Protein AF-A0A2V1CXF1-F1 (afdb_monomer_lite)

Foldseek 3Di:
DDLDPPDDDCCLVVCVVVVVPVCNVQAPSVVRHGDPPPDPPVPPPDPVVVVVCVVCVVVVVVVVVLVVLLVVLVVVCVVCVVPVVSVVVSVVVNVVSVVVVVQLVVLVVCLVVDDPVCNVVSNPD

Organism: NCBI:txid97972

Structure (mmCIF, N/CA/C/O backbone):
data_AF-A0A2V1CXF1-F1
#
_entry.id   AF-A0A2V1CXF1-F1
#
loop_
_atom_site.group_PDB
_atom_site.id
_atom_site.type_symbol
_atom_site.label_atom_id
_atom_site.label_alt_id
_atom_site.label_comp_id
_atom_site.label_asym_id
_atom_site.label_entity_id
_atom_site.label_seq_id
_atom_site.pdbx_PDB_ins_code
_atom_site.Cartn_x
_atom_site.Cartn_y
_atom_site.Cartn_z
_atom_site.occupancy
_atom_site.B_iso_or_equiv
_atom_site.auth_seq_id
_atom_site.auth_comp_id
_atom_site.auth_asym_id
_atom_site.auth_atom_id
_atom_site.pdbx_PDB_model_num
ATOM 1 N N . MET A 1 1 ? 8.083 -27.128 8.567 1.00 40.25 1 MET A N 1
ATOM 2 C CA . MET A 1 1 ? 7.460 -25.802 8.390 1.00 40.25 1 MET A CA 1
ATOM 3 C C . MET A 1 1 ? 6.898 -25.778 6.988 1.00 40.25 1 MET A C 1
ATOM 5 O O . MET A 1 1 ? 7.643 -25.528 6.047 1.00 40.25 1 MET A O 1
ATOM 9 N N . ASP A 1 2 ? 5.630 -26.164 6.863 1.00 42.06 2 ASP A N 1
ATOM 10 C CA . ASP A 1 2 ? 4.869 -26.003 5.627 1.00 42.06 2 ASP A CA 1
ATOM 11 C C . ASP A 1 2 ? 4.603 -24.513 5.444 1.00 42.06 2 ASP A C 1
ATOM 13 O O . ASP A 1 2 ? 3.950 -23.884 6.276 1.00 42.06 2 ASP A O 1
ATOM 17 N N . CYS A 1 3 ? 5.170 -23.930 4.393 1.00 47.75 3 CYS A N 1
ATOM 18 C CA . CYS A 1 3 ? 4.760 -22.608 3.951 1.00 47.75 3 CYS A CA 1
ATOM 19 C C . CYS A 1 3 ? 3.338 -22.758 3.406 1.00 47.75 3 CYS A C 1
ATOM 21 O O . CYS A 1 3 ? 3.120 -23.553 2.493 1.00 47.75 3 CYS A O 1
ATOM 23 N N . GLY A 1 4 ? 2.383 -22.058 4.019 1.00 42.16 4 GLY A N 1
ATOM 24 C CA . GLY A 1 4 ? 0.960 -22.172 3.727 1.00 42.16 4 GLY A CA 1
ATOM 25 C C . GLY A 1 4 ? 0.666 -22.134 2.229 1.00 42.16 4 GLY A C 1
ATOM 26 O O . GLY A 1 4 ? 0.933 -21.152 1.545 1.00 42.16 4 GLY A O 1
ATOM 27 N N . VAL A 1 5 ? 0.071 -23.221 1.741 1.00 46.88 5 VAL A N 1
ATOM 28 C CA . VAL A 1 5 ? -0.396 -23.426 0.360 1.00 46.88 5 VAL A CA 1
ATOM 29 C C . VAL A 1 5 ? -1.578 -22.503 0.006 1.00 46.88 5 VAL A C 1
ATOM 31 O O . VAL A 1 5 ? -2.074 -22.535 -1.115 1.00 46.88 5 VAL A O 1
ATOM 34 N N . HIS A 1 6 ? -2.045 -21.657 0.927 1.00 47.47 6 HIS A N 1
ATOM 35 C CA . HIS A 1 6 ? -3.383 -21.086 0.827 1.00 47.47 6 HIS A CA 1
ATOM 36 C C . HIS A 1 6 ? -3.506 -19.642 0.341 1.00 47.47 6 HIS A C 1
ATOM 38 O O . HIS A 1 6 ? -4.616 -19.264 -0.021 1.00 47.47 6 HIS A O 1
ATOM 44 N N . GLU A 1 7 ? -2.437 -18.848 0.233 1.00 49.72 7 GLU A N 1
ATOM 45 C CA . GLU A 1 7 ? -2.600 -17.420 -0.094 1.00 49.72 7 GLU A CA 1
ATOM 46 C C . GLU A 1 7 ? -1.598 -16.937 -1.159 1.00 49.72 7 GLU A C 1
ATOM 48 O O . GLU A 1 7 ? -0.558 -16.338 -0.894 1.00 49.72 7 GLU A O 1
ATOM 53 N N . GLY A 1 8 ? -1.940 -17.199 -2.428 1.00 50.22 8 GLY A N 1
ATOM 54 C CA . GLY A 1 8 ? -1.913 -16.125 -3.427 1.00 50.22 8 GLY A CA 1
ATOM 55 C C . GLY A 1 8 ? -1.162 -16.357 -4.736 1.00 50.22 8 GLY A C 1
ATOM 56 O O . GLY A 1 8 ? -1.769 -16.247 -5.794 1.00 50.22 8 GLY A O 1
ATOM 57 N N . LEU A 1 9 ? 0.155 -16.592 -4.728 1.00 58.72 9 LEU A N 1
ATOM 58 C CA . LEU A 1 9 ? 0.963 -16.374 -5.953 1.00 58.72 9 LEU A CA 1
ATOM 59 C C . LEU A 1 9 ? 2.162 -17.326 -6.135 1.00 58.72 9 LEU A C 1
ATOM 61 O O . LEU A 1 9 ? 2.977 -17.138 -7.037 1.00 58.72 9 LEU A O 1
ATOM 65 N N . GLY A 1 10 ? 2.322 -18.335 -5.271 1.00 65.00 10 GLY A N 1
ATOM 66 C CA . GLY A 1 10 ? 3.459 -19.268 -5.344 1.00 65.00 10 GLY A CA 1
ATOM 67 C C . GLY A 1 10 ? 4.831 -18.599 -5.160 1.00 65.00 10 GLY A C 1
ATOM 68 O O . GLY A 1 10 ? 5.850 -19.168 -5.548 1.00 65.00 10 GLY A O 1
ATOM 69 N N . PHE A 1 11 ? 4.872 -17.388 -4.590 1.00 66.25 11 PHE A N 1
ATOM 70 C CA . PHE A 1 11 ? 6.092 -16.592 -4.412 1.00 66.25 11 PHE A CA 1
ATOM 71 C C . PHE A 1 11 ? 7.157 -17.338 -3.608 1.00 66.25 11 PHE A C 1
ATOM 73 O O . PHE A 1 11 ? 8.317 -17.367 -4.010 1.00 66.25 11 PHE A O 1
ATOM 80 N N . CYS A 1 12 ? 6.750 -17.988 -2.515 1.00 65.25 12 CYS A N 1
ATOM 81 C CA . CYS A 1 12 ? 7.640 -18.766 -1.657 1.00 65.25 12 CYS A CA 1
ATOM 82 C C . CYS A 1 12 ? 8.347 -19.890 -2.436 1.00 65.25 12 CYS A C 1
ATOM 84 O O . CYS A 1 12 ? 9.578 -19.998 -2.425 1.00 65.25 12 CYS A O 1
ATOM 86 N N . ASP A 1 13 ? 7.575 -20.682 -3.181 1.00 73.62 13 ASP A N 1
ATOM 87 C CA . ASP A 1 13 ? 8.104 -21.791 -3.972 1.00 73.62 13 ASP A CA 1
ATOM 88 C C . ASP A 1 13 ? 8.955 -21.310 -5.150 1.00 73.62 13 ASP A C 1
ATOM 90 O O . ASP A 1 13 ? 10.019 -21.875 -5.406 1.00 73.62 13 ASP A O 1
ATOM 94 N N . ASN A 1 14 ? 8.536 -20.247 -5.845 1.00 68.94 14 ASN A N 1
ATOM 95 C CA . ASN A 1 14 ? 9.307 -19.656 -6.941 1.00 68.94 14 ASN A CA 1
ATOM 96 C C . ASN A 1 14 ? 10.645 -19.093 -6.456 1.00 68.94 14 ASN A C 1
ATOM 98 O O . ASN A 1 14 ? 11.689 -19.409 -7.025 1.00 68.94 14 ASN A O 1
ATOM 102 N N . MET A 1 15 ? 10.648 -18.313 -5.373 1.00 71.06 15 MET A N 1
ATOM 103 C CA . MET A 1 15 ? 11.879 -17.760 -4.806 1.00 71.06 15 MET A CA 1
ATOM 104 C C . MET A 1 15 ? 12.847 -18.868 -4.384 1.00 71.06 15 MET A 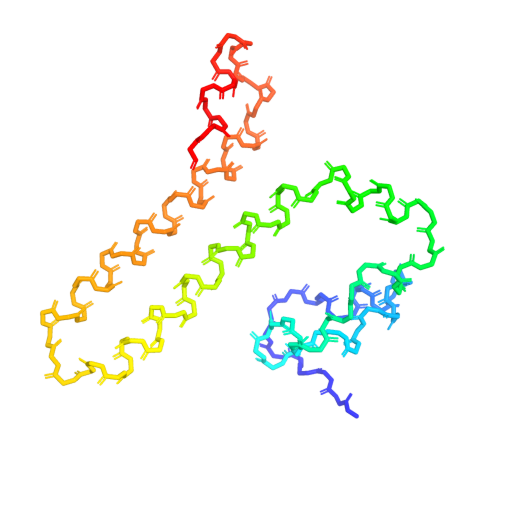C 1
ATOM 106 O O . MET A 1 15 ? 14.035 -18.808 -4.710 1.00 71.06 15 MET A O 1
ATOM 110 N N . ARG A 1 16 ? 12.348 -19.933 -3.744 1.00 74.25 16 ARG A N 1
ATOM 111 C CA . ARG A 1 16 ? 13.175 -21.087 -3.369 1.00 74.25 16 ARG A CA 1
ATOM 112 C C . ARG A 1 16 ? 13.754 -21.809 -4.591 1.00 74.25 16 ARG A C 1
ATOM 114 O O . ARG A 1 16 ? 14.940 -22.130 -4.589 1.00 74.25 16 ARG A O 1
ATOM 121 N N . ARG A 1 17 ? 12.949 -22.035 -5.637 1.00 77.31 17 ARG A N 1
ATOM 122 C CA . ARG A 1 17 ? 13.374 -22.715 -6.878 1.00 77.31 17 ARG A CA 1
ATOM 123 C C . ARG A 1 17 ? 14.391 -21.911 -7.688 1.00 77.31 17 ARG A C 1
ATOM 125 O O . ARG A 1 17 ? 15.243 -22.509 -8.336 1.00 77.31 17 ARG A O 1
ATOM 132 N N . HIS A 1 18 ? 14.334 -20.583 -7.627 1.00 74.38 18 HIS A N 1
ATOM 133 C CA . HIS A 1 18 ? 15.197 -19.689 -8.404 1.00 74.38 18 HIS A CA 1
ATOM 134 C C . HIS A 1 18 ? 16.397 -19.128 -7.619 1.00 74.38 18 HIS A C 1
ATOM 136 O O . HIS A 1 18 ? 16.974 -18.121 -8.013 1.00 74.38 18 HIS A O 1
ATOM 142 N N . GLY A 1 19 ? 16.810 -19.784 -6.527 1.00 68.00 19 GLY A N 1
ATOM 143 C CA . GLY A 1 19 ? 18.061 -19.457 -5.828 1.00 68.00 19 GLY A CA 1
ATOM 144 C C . GLY A 1 19 ? 17.959 -18.347 -4.775 1.00 68.00 19 GLY A C 1
ATOM 145 O O . GLY A 1 19 ? 18.973 -17.946 -4.210 1.00 68.00 19 GLY A O 1
ATOM 146 N N . TYR A 1 20 ? 16.751 -17.898 -4.433 1.00 66.12 20 TYR A N 1
ATOM 147 C CA . TYR A 1 20 ? 16.508 -16.904 -3.377 1.00 66.12 20 TYR A CA 1
ATOM 148 C C . TYR A 1 20 ? 16.226 -17.543 -2.010 1.00 66.12 20 TYR A C 1
ATOM 150 O O . TYR A 1 20 ? 15.669 -16.907 -1.120 1.00 66.12 20 TYR A O 1
ATOM 158 N N . ALA A 1 21 ? 16.639 -18.799 -1.804 1.00 69.19 21 ALA A N 1
ATOM 159 C CA . ALA A 1 21 ? 16.450 -19.515 -0.540 1.00 69.19 21 ALA A CA 1
ATOM 160 C C . ALA A 1 21 ? 17.051 -18.770 0.676 1.00 69.19 21 ALA A C 1
ATOM 162 O O . ALA A 1 21 ? 16.508 -18.859 1.773 1.00 69.19 21 ALA A O 1
ATOM 163 N N . TRP A 1 22 ? 18.117 -17.987 0.465 1.00 67.94 22 TRP A N 1
ATOM 164 C CA . TRP A 1 22 ? 18.783 -17.139 1.468 1.00 67.94 22 TRP A CA 1
ATOM 165 C C . TRP A 1 22 ? 17.966 -15.907 1.910 1.00 67.94 22 TRP A C 1
ATOM 167 O O . TRP A 1 22 ? 18.373 -15.189 2.821 1.00 67.94 22 TRP A O 1
ATOM 177 N N . PHE A 1 23 ? 16.863 -15.609 1.221 1.00 69.12 23 PHE A N 1
ATOM 178 C CA . PHE A 1 23 ? 15.967 -14.486 1.510 1.00 69.12 23 PHE A CA 1
ATOM 179 C C . PHE A 1 23 ? 14.710 -14.930 2.275 1.00 69.12 23 PHE A C 1
ATOM 181 O O . PHE A 1 23 ? 13.983 -14.107 2.826 1.00 69.12 23 PHE A O 1
ATOM 188 N N . MET A 1 24 ? 14.458 -16.241 2.326 1.00 73.62 24 MET A N 1
ATOM 189 C CA . MET A 1 24 ? 13.212 -16.828 2.823 1.00 73.62 24 MET A CA 1
ATOM 190 C C . MET A 1 24 ? 12.993 -16.617 4.319 1.00 73.62 24 MET A C 1
ATOM 192 O O . MET A 1 24 ? 11.856 -16.501 4.760 1.00 73.62 24 MET A O 1
ATOM 196 N N . ASP A 1 25 ? 14.062 -16.582 5.106 1.00 74.88 25 ASP A N 1
ATOM 197 C CA . ASP A 1 25 ? 14.033 -16.378 6.555 1.00 74.88 25 ASP A CA 1
ATOM 198 C C . ASP A 1 25 ? 13.828 -14.910 6.956 1.00 74.88 25 ASP A C 1
ATOM 200 O O . ASP A 1 25 ? 13.541 -14.635 8.123 1.00 74.88 25 ASP A O 1
ATOM 204 N N . LYS A 1 26 ? 13.934 -13.988 5.990 1.00 69.69 26 LYS A N 1
ATOM 205 C CA . LYS A 1 26 ? 13.800 -12.532 6.167 1.00 69.69 26 LYS A CA 1
ATOM 206 C C . LYS A 1 26 ? 12.361 -12.043 6.004 1.00 69.69 26 LYS A C 1
ATOM 208 O O . LYS A 1 26 ? 12.058 -10.911 6.382 1.00 69.69 26 LYS A O 1
ATOM 213 N N . ILE A 1 27 ? 11.482 -12.891 5.471 1.00 71.00 27 ILE A N 1
ATOM 214 C CA . ILE A 1 27 ? 10.056 -12.621 5.291 1.00 71.00 27 ILE A CA 1
ATOM 215 C C . ILE A 1 27 ? 9.263 -13.401 6.341 1.00 71.00 27 ILE A C 1
ATOM 217 O O . ILE A 1 27 ? 9.485 -14.590 6.580 1.00 71.00 27 ILE A O 1
ATOM 221 N N . ASP A 1 28 ? 8.335 -12.710 6.986 1.00 73.56 28 ASP A N 1
ATOM 222 C CA . ASP A 1 28 ? 7.220 -13.332 7.667 1.00 73.56 28 ASP A CA 1
ATOM 223 C C . ASP A 1 28 ? 6.167 -13.689 6.616 1.00 73.56 28 ASP A C 1
ATOM 225 O O . ASP A 1 28 ? 5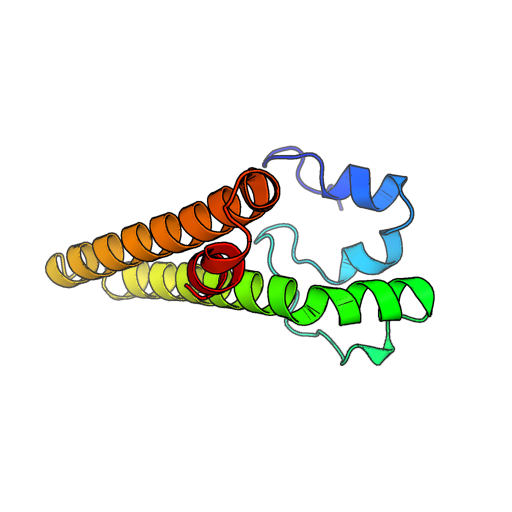.487 -12.824 6.071 1.00 73.56 28 ASP A O 1
ATOM 229 N N . TRP A 1 29 ? 6.095 -14.977 6.288 1.00 72.31 29 TRP A N 1
ATOM 230 C CA . TRP A 1 29 ? 5.206 -15.499 5.253 1.00 72.31 29 TRP A CA 1
ATOM 231 C C . TRP A 1 29 ? 3.742 -15.569 5.686 1.00 72.31 29 TRP A C 1
ATOM 233 O O . TRP A 1 29 ? 2.892 -15.752 4.825 1.00 72.31 29 TRP A O 1
ATOM 243 N N . GLU A 1 30 ? 3.449 -15.437 6.982 1.00 69.75 30 GLU A N 1
ATOM 244 C CA . GLU A 1 30 ? 2.073 -15.378 7.486 1.00 69.75 30 GLU A CA 1
ATOM 245 C C . GLU A 1 30 ? 1.478 -13.985 7.264 1.00 69.75 30 GLU A C 1
ATOM 247 O O . GLU A 1 30 ? 0.343 -13.847 6.827 1.00 69.75 30 GLU A O 1
ATOM 252 N N . THR A 1 31 ? 2.275 -12.942 7.490 1.00 63.03 31 THR A N 1
ATOM 253 C CA . THR A 1 31 ? 1.846 -11.542 7.343 1.00 63.03 31 THR A CA 1
ATOM 254 C C . THR A 1 31 ? 2.307 -10.900 6.032 1.00 63.03 31 THR A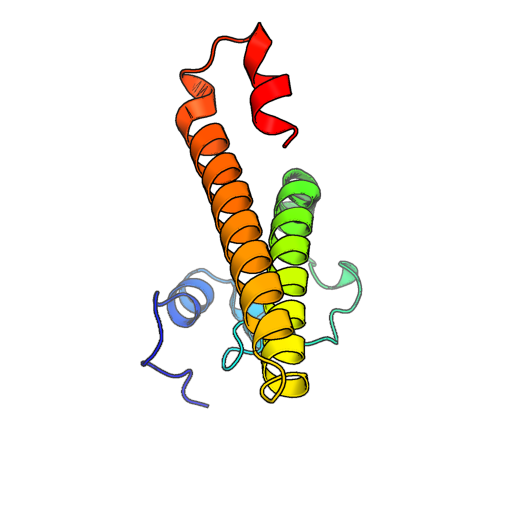 C 1
ATOM 256 O O . THR A 1 31 ? 2.031 -9.728 5.781 1.00 63.03 31 THR A O 1
ATOM 259 N N . MET A 1 32 ? 3.043 -11.648 5.200 1.00 63.09 32 MET A N 1
ATOM 260 C CA . MET A 1 32 ? 3.755 -11.163 4.007 1.00 63.09 32 MET A CA 1
ATOM 261 C C . MET A 1 32 ? 4.610 -9.909 4.277 1.00 63.09 32 MET A C 1
ATOM 263 O O . MET A 1 32 ? 4.834 -9.084 3.390 1.00 63.09 32 MET A O 1
ATOM 267 N N . THR A 1 33 ? 5.118 -9.760 5.504 1.00 60.25 33 THR A N 1
ATOM 268 C CA . THR A 1 33 ? 5.935 -8.612 5.918 1.00 60.25 33 THR A CA 1
ATOM 269 C C . THR A 1 33 ? 7.409 -8.975 6.017 1.00 60.25 33 THR A C 1
ATOM 271 O O . THR A 1 33 ? 7.799 -10.138 6.111 1.00 60.25 33 THR A O 1
ATOM 274 N N . PHE A 1 34 ? 8.281 -7.970 6.027 1.00 68.06 34 PHE A N 1
ATOM 275 C CA . PHE A 1 34 ? 9.665 -8.196 6.420 1.00 68.06 34 PHE A CA 1
ATOM 276 C C . PHE A 1 34 ? 9.757 -8.389 7.928 1.00 68.06 34 PHE A C 1
ATOM 278 O O . PHE A 1 34 ? 9.289 -7.545 8.695 1.00 68.06 34 PHE A O 1
ATOM 285 N N . ARG A 1 35 ? 10.457 -9.440 8.363 1.00 68.25 35 ARG A N 1
ATOM 286 C CA . ARG A 1 35 ? 10.790 -9.595 9.780 1.00 68.25 35 ARG A CA 1
ATOM 287 C C . ARG A 1 35 ? 11.640 -8.396 10.190 1.00 68.25 35 ARG A C 1
ATOM 289 O O . ARG A 1 35 ? 12.664 -8.120 9.570 1.00 68.25 35 ARG A O 1
ATOM 296 N N . GLN A 1 36 ? 11.209 -7.674 11.225 1.00 55.31 36 GLN A N 1
ATOM 297 C CA . GLN A 1 36 ? 11.779 -6.388 11.667 1.00 55.31 36 GLN A CA 1
ATOM 298 C C . GLN A 1 36 ? 13.292 -6.424 11.968 1.00 55.31 36 GLN A C 1
ATOM 300 O O . GLN A 1 36 ? 13.929 -5.384 12.102 1.00 55.31 36 GLN A O 1
ATOM 305 N N . THR A 1 37 ? 13.893 -7.611 12.014 1.00 50.41 37 THR A N 1
ATOM 306 C CA . THR A 1 37 ? 15.331 -7.864 12.133 1.00 50.41 37 THR A CA 1
ATOM 307 C C . THR A 1 37 ? 16.101 -7.724 10.812 1.00 50.41 37 THR A C 1
ATOM 309 O O . THR A 1 37 ? 17.124 -8.389 10.642 1.00 50.41 37 THR A O 1
ATOM 312 N N . ILE A 1 38 ? 15.667 -6.866 9.874 1.00 51.34 38 ILE A N 1
ATOM 313 C CA . ILE A 1 38 ? 16.509 -6.499 8.726 1.00 51.34 38 ILE A CA 1
ATOM 314 C C . ILE A 1 38 ? 17.755 -5.794 9.276 1.00 51.34 38 ILE A C 1
ATOM 316 O O . ILE A 1 38 ? 17.771 -4.585 9.516 1.00 51.34 38 ILE A O 1
ATOM 320 N N . ARG A 1 39 ? 18.819 -6.578 9.478 1.00 48.28 39 ARG A N 1
ATOM 321 C CA . ARG A 1 39 ? 20.189 -6.079 9.500 1.00 48.28 39 ARG A CA 1
ATOM 322 C C . ARG A 1 39 ? 20.395 -5.233 8.243 1.00 48.28 39 ARG A C 1
ATOM 324 O O . ARG A 1 39 ? 19.812 -5.549 7.202 1.00 48.28 39 ARG A O 1
ATOM 331 N N . PRO A 1 40 ? 21.201 -4.160 8.312 1.00 53.34 40 PRO A N 1
ATOM 332 C CA . PRO A 1 40 ? 21.498 -3.362 7.132 1.00 53.34 40 PRO A CA 1
ATOM 333 C C . PRO A 1 40 ? 21.959 -4.271 5.984 1.00 53.34 40 PRO A C 1
ATOM 335 O O . PRO A 1 40 ? 22.519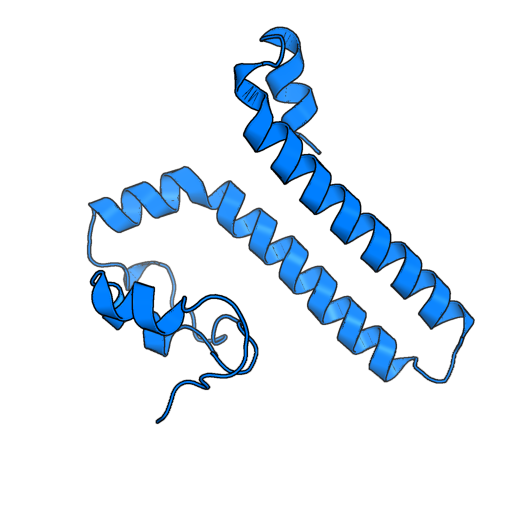 -5.335 6.228 1.00 53.34 40 PRO A O 1
ATOM 338 N N . ILE A 1 41 ? 21.729 -3.808 4.753 1.00 54.22 41 ILE A N 1
ATOM 339 C CA . ILE A 1 41 ? 22.040 -4.360 3.410 1.00 54.22 41 ILE A CA 1
ATOM 340 C C . ILE A 1 41 ? 23.345 -5.192 3.286 1.00 54.22 41 ILE A C 1
ATOM 342 O O . ILE A 1 41 ? 23.505 -5.946 2.329 1.00 54.22 41 ILE A O 1
ATOM 346 N N . HIS A 1 42 ? 24.244 -5.110 4.267 1.00 52.56 42 HIS A N 1
ATOM 347 C CA . HIS A 1 42 ? 25.450 -5.914 4.465 1.00 52.56 42 HIS A CA 1
ATOM 348 C C . HIS A 1 42 ? 25.302 -7.434 4.278 1.00 52.56 42 HIS A C 1
ATOM 350 O O . HIS A 1 42 ? 26.291 -8.068 3.922 1.00 52.56 42 HIS A O 1
ATOM 356 N N . ASP A 1 43 ? 24.116 -8.021 4.469 1.00 54.09 43 ASP A N 1
ATOM 357 C CA . ASP A 1 43 ? 23.926 -9.473 4.306 1.00 54.09 43 ASP A CA 1
ATOM 358 C C . ASP A 1 43 ? 23.630 -9.910 2.853 1.00 54.09 43 ASP A C 1
ATOM 360 O O . ASP A 1 43 ? 23.513 -11.106 2.583 1.00 54.09 43 ASP A O 1
ATOM 364 N N . ILE A 1 44 ? 23.503 -8.979 1.895 1.00 58.72 44 ILE A N 1
ATOM 365 C CA . ILE A 1 44 ? 23.474 -9.312 0.460 1.00 58.72 44 ILE A CA 1
ATOM 366 C C . ILE A 1 44 ? 24.927 -9.442 -0.003 1.00 58.72 44 ILE A C 1
ATOM 368 O O . ILE A 1 44 ? 25.549 -8.446 -0.340 1.00 58.72 44 ILE A O 1
ATOM 372 N N . GLN A 1 45 ? 25.504 -10.643 0.010 1.00 58.09 45 GLN A N 1
ATOM 373 C CA . GLN A 1 45 ? 26.926 -10.824 -0.338 1.00 58.09 45 GLN A CA 1
ATOM 374 C C . GLN A 1 45 ? 27.216 -10.764 -1.845 1.00 58.09 45 GLN A C 1
ATOM 376 O O . GLN A 1 45 ? 28.365 -10.584 -2.239 1.00 58.09 45 GLN A O 1
ATOM 381 N N . ASP A 1 46 ? 26.193 -10.899 -2.689 1.00 70.00 46 ASP A N 1
ATOM 382 C CA . ASP A 1 46 ? 26.347 -10.892 -4.142 1.00 70.00 46 ASP A CA 1
ATOM 383 C C . ASP A 1 46 ? 26.379 -9.446 -4.693 1.00 70.00 46 ASP A C 1
ATOM 385 O O . ASP A 1 46 ? 25.382 -8.722 -4.566 1.00 70.00 46 ASP A O 1
ATOM 389 N N . PRO A 1 47 ? 27.480 -9.012 -5.342 1.00 71.00 47 PRO A N 1
ATOM 390 C CA . PRO A 1 47 ? 27.611 -7.661 -5.893 1.00 71.00 47 PRO A CA 1
ATOM 391 C C . PRO A 1 47 ? 26.580 -7.324 -6.979 1.00 71.00 47 PRO A C 1
ATOM 393 O O . PRO A 1 47 ? 26.168 -6.170 -7.104 1.00 71.00 47 PRO A O 1
ATOM 396 N N . SER A 1 48 ? 26.136 -8.314 -7.758 1.00 70.12 48 SER A N 1
ATOM 397 C CA . SER A 1 48 ? 25.097 -8.129 -8.776 1.00 70.12 48 SER A CA 1
ATOM 398 C C . SER A 1 48 ? 23.733 -7.887 -8.131 1.00 70.12 48 SER A C 1
ATOM 400 O O . SER A 1 48 ? 22.996 -6.999 -8.563 1.00 70.12 48 SER A O 1
ATOM 402 N N . MET A 1 49 ? 23.430 -8.589 -7.033 1.00 65.50 49 MET A N 1
ATOM 403 C CA . MET A 1 49 ? 22.202 -8.362 -6.269 1.00 65.50 49 MET A CA 1
ATOM 404 C C . MET A 1 49 ? 22.232 -7.033 -5.518 1.00 65.50 49 MET A C 1
ATOM 406 O O . MET A 1 49 ? 21.224 -6.329 -5.519 1.00 65.50 49 MET A O 1
ATOM 410 N N . GLN A 1 50 ? 23.370 -6.641 -4.937 1.00 66.44 50 GLN A N 1
ATOM 411 C CA . GLN A 1 50 ? 23.521 -5.307 -4.346 1.00 66.44 50 GLN A CA 1
ATOM 412 C C . GLN A 1 50 ? 23.304 -4.212 -5.395 1.00 66.44 50 GLN A C 1
ATOM 414 O O . GLN A 1 50 ? 22.544 -3.275 -5.160 1.00 66.44 50 GLN A O 1
ATOM 419 N N . SER A 1 51 ? 23.919 -4.344 -6.573 1.00 71.31 51 SER A N 1
ATOM 420 C CA . SER A 1 51 ? 23.770 -3.379 -7.665 1.00 71.31 51 SER A CA 1
ATOM 421 C C . SER A 1 51 ? 22.319 -3.276 -8.149 1.00 71.31 51 SER A C 1
ATOM 423 O O . SER A 1 51 ? 21.781 -2.171 -8.241 1.00 71.31 51 SER A O 1
ATOM 425 N N . ALA A 1 52 ? 21.646 -4.410 -8.375 1.00 71.06 52 ALA A N 1
ATOM 426 C CA . ALA A 1 52 ? 20.243 -4.441 -8.784 1.00 71.06 52 ALA A CA 1
ATOM 427 C C . ALA A 1 52 ? 19.302 -3.864 -7.711 1.00 71.06 52 ALA A C 1
ATOM 429 O O . ALA A 1 52 ? 18.373 -3.123 -8.039 1.00 71.06 52 ALA A O 1
ATOM 430 N N . TYR A 1 53 ? 19.562 -4.161 -6.434 1.00 66.06 53 TYR A N 1
ATOM 431 C CA . TYR A 1 53 ? 18.816 -3.608 -5.306 1.00 66.06 53 TYR A CA 1
ATOM 432 C C . TYR A 1 53 ? 18.993 -2.091 -5.208 1.00 66.06 53 TYR A C 1
ATOM 434 O O . TYR A 1 53 ? 18.006 -1.363 -5.142 1.00 66.06 53 TYR A O 1
ATOM 442 N N . HIS A 1 54 ? 20.232 -1.591 -5.264 1.00 66.25 54 HIS A N 1
ATOM 443 C CA . HIS A 1 54 ? 20.515 -0.156 -5.219 1.00 66.25 54 HIS A CA 1
ATOM 444 C C . HIS A 1 54 ? 19.906 0.597 -6.404 1.00 66.25 54 HIS A C 1
ATOM 446 O O . HIS A 1 54 ? 19.322 1.661 -6.206 1.00 66.25 54 HIS A O 1
ATOM 452 N N . ALA A 1 55 ? 19.965 0.028 -7.611 1.00 72.69 55 ALA A N 1
ATOM 453 C CA . ALA A 1 55 ? 19.368 0.620 -8.807 1.00 72.69 55 ALA A CA 1
ATOM 454 C C . ALA A 1 55 ? 17.838 0.770 -8.712 1.00 72.69 55 ALA A C 1
ATOM 456 O O . ALA A 1 55 ? 17.267 1.637 -9.369 1.00 72.69 55 ALA A O 1
ATOM 457 N N . ARG A 1 56 ? 17.170 -0.056 -7.896 1.00 68.25 56 ARG A N 1
ATOM 458 C CA . ARG A 1 56 ? 15.706 -0.064 -7.717 1.00 68.25 56 ARG A CA 1
ATOM 459 C C . ARG A 1 56 ? 15.266 0.343 -6.313 1.00 68.25 56 ARG A C 1
ATOM 461 O O . ARG A 1 56 ? 14.092 0.216 -5.976 1.00 68.25 56 ARG A O 1
ATOM 468 N N . TYR A 1 57 ? 16.186 0.837 -5.486 1.00 67.81 57 TYR A N 1
ATOM 469 C CA . TYR A 1 57 ? 15.919 1.081 -4.072 1.00 67.81 57 TYR A CA 1
ATOM 470 C C . TYR A 1 57 ? 14.795 2.096 -3.852 1.00 67.81 57 TYR A C 1
ATOM 472 O O . TYR A 1 57 ? 14.013 1.925 -2.924 1.00 67.81 57 TYR A O 1
ATOM 480 N N . SER A 1 58 ? 14.678 3.116 -4.709 1.00 65.75 58 SER A N 1
ATOM 481 C CA . SER A 1 58 ? 13.560 4.066 -4.661 1.00 65.75 58 SER A CA 1
ATOM 482 C C . SER A 1 58 ? 12.215 3.354 -4.807 1.00 65.75 58 SER A C 1
ATOM 484 O O . SER A 1 58 ? 11.379 3.478 -3.925 1.00 65.75 58 SER A O 1
ATOM 486 N N . GLN A 1 59 ? 12.059 2.514 -5.831 1.00 67.62 59 GLN A N 1
ATOM 487 C CA . GLN A 1 59 ? 10.835 1.742 -6.071 1.00 67.62 59 GLN A CA 1
ATOM 488 C C . GLN A 1 59 ? 10.517 0.806 -4.895 1.00 67.62 59 GLN A C 1
ATOM 490 O O . GLN A 1 59 ? 9.389 0.764 -4.417 1.00 67.62 59 GLN A O 1
ATOM 495 N N . ILE A 1 60 ? 11.526 0.098 -4.375 1.00 67.94 60 ILE A N 1
ATOM 496 C CA . ILE A 1 60 ? 11.368 -0.805 -3.222 1.00 67.94 60 ILE A CA 1
ATOM 497 C C . ILE A 1 60 ? 10.956 -0.025 -1.966 1.00 67.94 60 ILE A C 1
ATOM 499 O O . ILE A 1 60 ? 10.092 -0.465 -1.208 1.00 67.94 60 ILE A O 1
ATOM 503 N N . ARG A 1 61 ? 11.578 1.134 -1.728 1.00 69.12 61 ARG A N 1
ATOM 504 C CA . ARG A 1 61 ? 11.263 2.012 -0.600 1.00 69.12 61 ARG A CA 1
ATOM 505 C C . ARG A 1 61 ? 9.838 2.541 -0.706 1.00 69.12 61 ARG A C 1
ATOM 507 O O . ARG A 1 61 ? 9.150 2.555 0.306 1.00 69.12 61 ARG A O 1
ATOM 514 N N . ASP A 1 62 ? 9.413 2.958 -1.890 1.00 71.25 62 ASP A N 1
ATOM 515 C CA . ASP A 1 62 ? 8.107 3.579 -2.089 1.00 71.25 62 ASP A CA 1
ATOM 516 C C . ASP A 1 62 ? 6.983 2.537 -1.907 1.00 71.25 62 ASP A C 1
ATOM 518 O O . ASP A 1 62 ? 6.081 2.765 -1.104 1.00 71.25 62 ASP A O 1
ATOM 522 N N . VAL A 1 63 ? 7.126 1.329 -2.474 1.00 70.31 63 VAL A N 1
ATOM 523 C CA . VAL A 1 63 ? 6.213 0.191 -2.211 1.00 70.31 63 VAL A CA 1
ATOM 524 C C . VAL A 1 63 ? 6.170 -0.163 -0.721 1.00 70.31 63 VAL A C 1
ATOM 526 O O . VAL A 1 63 ? 5.102 -0.384 -0.152 1.00 70.31 63 VAL A O 1
ATOM 529 N N . ARG A 1 64 ? 7.329 -0.187 -0.050 1.00 72.50 64 ARG A N 1
ATOM 530 C CA . ARG A 1 64 ? 7.402 -0.447 1.394 1.00 72.50 64 ARG A CA 1
ATOM 531 C C . ARG A 1 64 ? 6.685 0.632 2.208 1.00 72.50 64 ARG A C 1
ATOM 533 O O . ARG A 1 64 ? 6.060 0.304 3.212 1.00 72.50 64 ARG A O 1
ATOM 540 N N . ILE A 1 65 ? 6.801 1.902 1.823 1.00 74.75 65 ILE A N 1
ATOM 541 C CA . ILE A 1 65 ? 6.120 3.012 2.500 1.00 74.75 65 ILE A CA 1
ATOM 542 C C . ILE A 1 65 ? 4.604 2.864 2.360 1.00 74.75 65 ILE A C 1
ATOM 544 O O . ILE A 1 65 ? 3.901 2.993 3.361 1.00 74.75 65 ILE A O 1
ATOM 548 N N . ASP A 1 66 ? 4.111 2.559 1.161 1.00 79.38 66 ASP A N 1
ATOM 549 C CA . ASP A 1 66 ? 2.676 2.393 0.917 1.00 79.38 66 ASP A CA 1
ATOM 550 C C . ASP A 1 66 ? 2.118 1.176 1.676 1.00 79.38 66 ASP A C 1
ATOM 552 O O . ASP A 1 66 ? 1.070 1.279 2.314 1.00 79.38 66 ASP A O 1
ATOM 556 N N . PHE A 1 67 ? 2.879 0.078 1.755 1.00 75.94 67 PHE A N 1
ATOM 557 C CA . PHE A 1 67 ? 2.535 -1.069 2.600 1.00 75.94 67 PHE A CA 1
ATOM 558 C C . PHE A 1 67 ? 2.468 -0.713 4.096 1.00 75.94 67 PHE A C 1
ATOM 560 O O . PHE A 1 67 ? 1.497 -1.049 4.767 1.00 75.94 67 PHE A O 1
ATOM 567 N N . ILE A 1 68 ? 3.470 0.002 4.628 1.00 79.62 68 ILE A N 1
ATOM 568 C CA . ILE A 1 68 ? 3.480 0.439 6.038 1.00 79.62 68 ILE A CA 1
ATOM 569 C C . ILE A 1 68 ? 2.271 1.330 6.343 1.00 79.62 68 ILE A C 1
ATOM 571 O O . ILE A 1 68 ? 1.688 1.225 7.420 1.00 79.62 68 ILE A O 1
ATOM 575 N N . ARG A 1 69 ? 1.894 2.213 5.412 1.00 84.88 69 ARG A N 1
ATOM 576 C CA . ARG A 1 69 ? 0.712 3.068 5.560 1.00 84.88 69 ARG A CA 1
ATOM 577 C C . ARG A 1 69 ? -0.568 2.239 5.602 1.00 84.88 69 ARG A C 1
ATOM 579 O O . ARG A 1 69 ? -1.363 2.449 6.510 1.00 84.88 69 ARG A O 1
ATOM 586 N N . ALA A 1 70 ? -0.731 1.277 4.694 1.00 83.38 70 ALA A N 1
ATOM 587 C CA . ALA A 1 70 ? -1.904 0.405 4.658 1.00 83.38 70 ALA A CA 1
ATOM 588 C C . ALA A 1 70 ? -2.038 -0.448 5.934 1.00 83.38 70 ALA A C 1
ATOM 590 O O . ALA A 1 70 ? -3.107 -0.473 6.545 1.00 83.38 70 ALA A O 1
ATOM 591 N N . ASP A 1 71 ? -0.945 -1.074 6.387 1.00 83.19 71 ASP A N 1
ATOM 592 C CA . ASP A 1 71 ? -0.911 -1.832 7.646 1.00 83.19 71 ASP A CA 1
ATOM 593 C C . ASP A 1 71 ? -1.261 -0.941 8.846 1.00 83.19 71 ASP A C 1
ATOM 595 O O . ASP A 1 71 ? -2.080 -1.301 9.696 1.00 83.19 71 ASP A O 1
ATOM 599 N N . LYS A 1 72 ? -0.712 0.280 8.890 1.00 85.62 72 LYS A N 1
ATOM 600 C CA . LYS A 1 72 ? -1.011 1.214 9.975 1.00 85.62 72 LYS A CA 1
ATOM 601 C C . LYS A 1 72 ? -2.473 1.654 9.977 1.00 85.62 72 LYS A C 1
ATOM 603 O O . LYS A 1 72 ? -3.074 1.750 11.047 1.00 85.62 72 LYS A O 1
ATOM 608 N N . THR A 1 73 ? -3.054 1.880 8.803 1.00 89.25 73 THR A N 1
ATOM 609 C CA . THR A 1 73 ? -4.476 2.197 8.679 1.00 89.25 73 THR A CA 1
ATOM 610 C C . THR A 1 73 ? -5.348 1.043 9.148 1.00 89.25 73 THR A C 1
ATOM 612 O O . THR A 1 73 ? -6.287 1.277 9.903 1.00 89.25 73 THR A O 1
ATOM 615 N N . TYR A 1 74 ? -5.007 -0.198 8.801 1.00 86.50 74 TYR A N 1
ATOM 616 C CA . TYR A 1 74 ? -5.720 -1.377 9.293 1.00 86.50 74 TYR A CA 1
ATOM 617 C C . TYR A 1 74 ? -5.685 -1.490 10.829 1.00 86.50 74 TYR A C 1
ATOM 619 O O . TYR A 1 74 ? -6.714 -1.736 11.468 1.00 86.50 74 TYR A O 1
ATOM 627 N N . GLN A 1 75 ? -4.526 -1.231 11.446 1.00 88.25 75 GLN A N 1
ATOM 628 C CA . GLN A 1 75 ? -4.409 -1.173 12.908 1.00 88.25 75 GLN A CA 1
ATOM 629 C C . GLN A 1 75 ? -5.338 -0.109 13.505 1.00 88.25 75 GLN A C 1
ATOM 631 O O . GLN A 1 75 ? -6.053 -0.391 14.465 1.00 88.25 75 GLN A O 1
ATOM 636 N N . TRP A 1 76 ? -5.381 1.089 12.916 1.00 93.19 76 TRP A N 1
ATOM 637 C CA . TRP A 1 76 ? -6.275 2.158 13.369 1.00 93.19 76 TRP A CA 1
ATOM 638 C C . TRP A 1 76 ? -7.751 1.827 13.169 1.00 93.19 76 TRP A C 1
ATOM 640 O O . TRP A 1 76 ? -8.558 2.142 14.036 1.00 93.19 76 TRP A O 1
ATOM 650 N N . MET A 1 77 ? -8.124 1.150 12.084 1.00 92.69 77 MET A N 1
ATOM 651 C CA . MET A 1 77 ? -9.505 0.699 11.894 1.00 92.69 77 MET A CA 1
ATOM 652 C C . MET A 1 77 ? -9.919 -0.306 12.972 1.00 92.69 77 MET A C 1
ATOM 654 O O . MET A 1 77 ? -11.056 -0.289 13.434 1.00 92.69 77 MET A O 1
ATOM 658 N N . THR A 1 78 ? -8.987 -1.149 13.420 1.00 91.75 78 THR A N 1
ATOM 659 C CA . THR A 1 78 ? -9.228 -2.080 14.529 1.00 91.75 78 THR A CA 1
ATOM 660 C C . THR A 1 78 ? -9.372 -1.327 15.858 1.00 91.75 78 THR A C 1
ATOM 662 O O . THR A 1 78 ? -10.330 -1.552 16.601 1.00 91.75 78 THR A O 1
ATOM 665 N N . GLU A 1 79 ? -8.455 -0.395 16.136 1.00 94.12 79 GLU A N 1
ATOM 666 C CA . GLU A 1 79 ? -8.417 0.416 17.362 1.00 94.12 79 GLU A CA 1
ATOM 667 C C . GLU A 1 79 ? -9.648 1.325 17.509 1.00 94.12 79 GLU A C 1
ATOM 669 O O . GLU A 1 79 ? -10.251 1.394 18.580 1.00 94.12 79 GLU A O 1
ATOM 674 N N . PHE A 1 80 ? -10.068 1.974 16.422 1.00 93.88 80 PHE A N 1
ATOM 675 C CA . PHE A 1 80 ? -11.192 2.914 16.388 1.00 93.88 80 PHE A CA 1
ATOM 676 C C . PHE A 1 80 ? -12.481 2.296 15.835 1.00 93.88 80 PHE A C 1
ATOM 678 O O . PHE A 1 80 ? -13.383 3.018 15.414 1.00 93.88 80 PHE A O 1
ATOM 685 N N . SER A 1 81 ? -12.6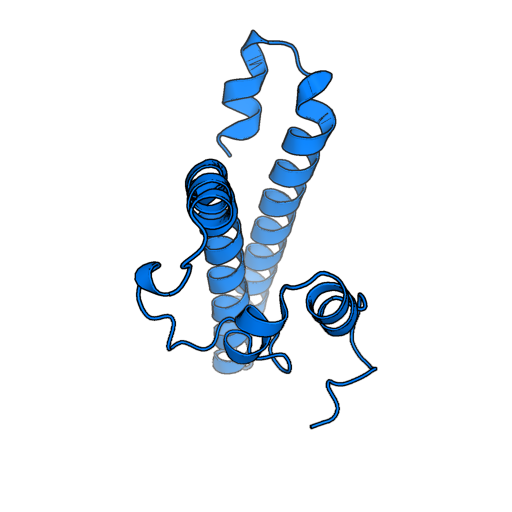06 0.967 15.876 1.00 93.56 81 SER A N 1
ATOM 686 C CA . SER A 1 81 ? -13.757 0.221 15.337 1.00 93.56 81 SER A CA 1
ATOM 687 C C . SER A 1 81 ? -15.117 0.652 15.901 1.00 93.56 81 SER A C 1
ATOM 689 O O . SER A 1 81 ? -16.141 0.504 15.238 1.00 93.56 81 SER A O 1
ATOM 691 N N . ALA A 1 82 ? -15.143 1.232 17.102 1.00 95.81 82 ALA A N 1
ATOM 692 C CA . ALA A 1 82 ? -16.354 1.752 17.731 1.00 95.81 82 ALA A CA 1
ATOM 693 C C . ALA A 1 82 ? -16.774 3.157 17.245 1.00 95.81 82 ALA A C 1
ATOM 695 O O . ALA A 1 82 ? -17.825 3.647 17.661 1.00 95.81 82 ALA A O 1
ATOM 696 N N . VAL A 1 83 ? -15.974 3.824 16.403 1.00 96.69 83 VAL A N 1
ATOM 697 C CA . VAL A 1 83 ? -16.213 5.198 15.934 1.00 96.69 83 VAL A CA 1
ATOM 698 C C . VAL A 1 83 ? -16.420 5.197 14.412 1.00 96.69 83 VAL A C 1
ATOM 700 O O . VAL A 1 83 ? -15.444 5.268 13.665 1.00 96.69 83 VAL A O 1
ATOM 703 N N . PRO A 1 84 ? -17.677 5.168 13.922 1.00 93.25 84 PRO A N 1
ATOM 704 C CA . PRO A 1 84 ? -17.976 5.051 12.491 1.00 93.25 84 PRO A CA 1
ATOM 705 C C . PRO A 1 84 ? -17.317 6.129 11.623 1.00 93.25 84 PRO A C 1
ATOM 707 O O . PRO A 1 84 ? -16.715 5.808 10.609 1.00 93.25 84 PRO A O 1
ATOM 710 N N . ALA A 1 85 ? -17.313 7.387 12.074 1.00 94.81 85 ALA A N 1
ATOM 711 C CA . ALA A 1 85 ? -16.683 8.484 11.335 1.00 94.81 85 ALA A CA 1
ATOM 712 C C . ALA A 1 85 ? -15.163 8.299 11.147 1.00 94.81 85 ALA A C 1
ATOM 714 O O . ALA A 1 85 ? -14.597 8.767 10.162 1.00 94.81 85 ALA A O 1
ATOM 715 N N . CYS A 1 86 ? -14.487 7.616 12.081 1.00 92.69 86 CYS A N 1
ATOM 716 C CA . CYS A 1 86 ? -13.078 7.263 11.911 1.00 92.69 86 CYS A CA 1
ATOM 717 C C . CYS A 1 86 ? -12.911 6.160 10.866 1.00 92.69 86 CYS A C 1
ATOM 719 O O . CYS A 1 86 ? -11.965 6.215 10.089 1.00 92.69 86 CYS A O 1
ATOM 721 N N . LEU A 1 87 ? -13.817 5.181 10.827 1.00 94.12 87 LEU A N 1
ATOM 722 C CA . LEU A 1 87 ? -13.786 4.121 9.822 1.00 94.12 87 LEU A CA 1
ATOM 723 C C . LEU A 1 87 ? -14.031 4.663 8.414 1.00 94.12 87 LEU A C 1
ATOM 725 O O . LEU A 1 87 ? -13.313 4.261 7.504 1.00 94.12 87 LEU A O 1
ATOM 729 N N . ASP A 1 88 ? -14.961 5.605 8.254 1.00 94.00 88 ASP A N 1
ATOM 730 C CA . ASP A 1 88 ? -15.218 6.266 6.971 1.00 94.00 88 ASP A CA 1
ATOM 731 C C . ASP A 1 88 ? -13.959 7.000 6.478 1.00 94.00 88 ASP A C 1
ATOM 733 O O . ASP A 1 88 ? -13.485 6.754 5.370 1.00 94.00 88 ASP A O 1
ATOM 737 N N . LEU A 1 89 ? -13.335 7.812 7.342 1.00 95.25 89 LEU A N 1
ATOM 738 C CA . LEU A 1 89 ? -12.106 8.542 7.012 1.00 95.25 89 LEU A CA 1
ATOM 739 C C . LEU A 1 89 ? -10.931 7.607 6.674 1.00 95.25 89 LEU A C 1
ATOM 741 O O . LEU A 1 89 ? -10.173 7.859 5.737 1.00 95.25 89 LEU A O 1
ATOM 745 N N . LEU A 1 90 ? -10.743 6.538 7.452 1.00 93.19 90 LEU A N 1
ATOM 746 C CA . LEU A 1 90 ? -9.675 5.562 7.220 1.00 93.19 90 LEU A CA 1
ATOM 747 C C . LEU A 1 90 ? -9.932 4.742 5.946 1.00 93.19 90 LEU A C 1
ATOM 749 O O . LEU A 1 90 ? -8.978 4.397 5.249 1.00 93.19 90 LEU A O 1
ATOM 753 N N . GLY A 1 91 ? -11.201 4.479 5.623 1.00 91.25 91 GLY A N 1
ATOM 754 C CA . GLY A 1 91 ? -11.629 3.856 4.374 1.00 91.25 91 GLY A CA 1
ATOM 755 C C . GLY A 1 91 ? -11.313 4.727 3.160 1.00 91.25 91 GLY A C 1
ATOM 756 O O . GLY A 1 91 ? -10.648 4.255 2.240 1.00 91.25 91 GLY A O 1
ATOM 757 N N . GLU A 1 92 ? -11.690 6.009 3.191 1.00 94.00 92 GLU A N 1
ATOM 758 C CA . GLU A 1 92 ? -11.336 6.977 2.141 1.00 94.00 92 GLU A CA 1
ATOM 759 C C . GLU A 1 92 ? -9.815 7.075 1.963 1.00 94.00 92 GLU A C 1
ATOM 761 O O . GLU A 1 92 ? -9.302 7.085 0.843 1.00 94.00 92 GLU A O 1
ATOM 766 N N . TYR A 1 93 ? -9.065 7.095 3.067 1.00 92.25 93 TYR A N 1
ATOM 767 C CA . TYR A 1 93 ? -7.607 7.116 3.019 1.00 92.25 93 TYR A CA 1
ATOM 768 C C . TYR A 1 93 ? -7.015 5.855 2.366 1.00 92.25 93 TYR A C 1
ATOM 770 O O . TYR A 1 93 ? -6.104 5.970 1.545 1.00 92.25 93 TYR A O 1
ATOM 778 N N . LEU A 1 94 ? -7.530 4.660 2.687 1.00 89.31 94 LEU A N 1
ATOM 779 C CA . LEU A 1 94 ? -7.110 3.411 2.037 1.00 89.31 94 LEU A CA 1
ATOM 780 C C . LEU A 1 94 ? -7.432 3.407 0.545 1.00 89.31 94 LEU A C 1
ATOM 782 O O . LEU A 1 94 ? -6.589 3.002 -0.253 1.00 89.31 94 LEU A O 1
ATOM 786 N N . GLU A 1 95 ? -8.614 3.885 0.160 1.00 88.19 95 GLU A N 1
ATOM 787 C CA . GLU A 1 95 ? -9.002 3.992 -1.246 1.00 88.19 95 GLU A CA 1
ATOM 788 C C . GLU A 1 95 ? -8.024 4.888 -2.015 1.00 88.19 95 GLU A C 1
ATOM 790 O O . GLU A 1 95 ? -7.504 4.488 -3.058 1.00 88.19 95 GLU A O 1
ATOM 795 N N . GLN A 1 96 ? -7.692 6.058 -1.464 1.00 89.62 96 GLN A N 1
ATOM 796 C CA . GLN A 1 96 ? -6.711 6.962 -2.066 1.00 89.62 96 GLN A CA 1
ATOM 797 C C . GLN A 1 96 ? -5.317 6.333 -2.153 1.00 89.62 96 GLN A C 1
ATOM 799 O O . GLN A 1 96 ? -4.656 6.458 -3.183 1.00 89.62 96 GLN A O 1
ATOM 804 N N . LEU A 1 97 ? -4.867 5.610 -1.121 1.00 86.81 97 LEU A N 1
ATOM 805 C CA . LEU A 1 97 ? -3.594 4.883 -1.175 1.00 86.81 97 LEU A CA 1
ATOM 806 C C . LEU A 1 97 ? -3.572 3.851 -2.307 1.00 86.81 97 LEU A C 1
ATOM 808 O O . LEU A 1 97 ? -2.594 3.788 -3.055 1.00 86.81 97 LEU A O 1
ATOM 812 N N . CYS A 1 98 ? -4.645 3.073 -2.463 1.00 83.25 98 CYS A N 1
ATOM 813 C CA . CYS A 1 98 ? -4.768 2.096 -3.540 1.00 83.25 98 CYS A CA 1
ATOM 814 C C . CYS A 1 98 ? -4.790 2.762 -4.921 1.00 83.25 98 CYS A C 1
ATOM 816 O O 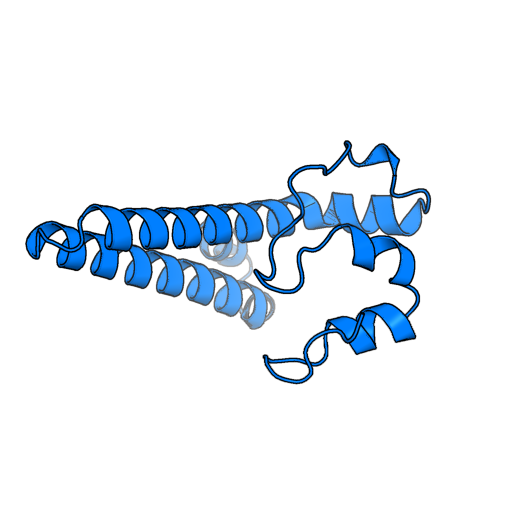. CYS A 1 98 ? -4.104 2.293 -5.828 1.00 83.25 98 CYS A O 1
ATOM 818 N N . LEU A 1 99 ? -5.530 3.863 -5.083 1.00 83.94 99 LEU A N 1
ATOM 819 C CA . LEU A 1 99 ? -5.585 4.616 -6.337 1.00 83.94 99 LEU A CA 1
ATOM 820 C C . LEU A 1 99 ? -4.220 5.204 -6.710 1.00 83.94 99 LEU A C 1
ATOM 822 O O . LEU A 1 99 ? -3.811 5.096 -7.866 1.00 83.94 99 LEU A O 1
ATOM 826 N N . CYS A 1 100 ? -3.486 5.762 -5.745 1.00 84.50 100 CYS A N 1
ATOM 827 C CA . CYS A 1 100 ? -2.136 6.276 -5.974 1.00 84.50 100 CYS A CA 1
ATOM 828 C C . CYS A 1 100 ? -1.162 5.160 -6.370 1.00 84.50 100 CYS A C 1
ATOM 830 O O . CYS A 1 100 ? -0.421 5.311 -7.341 1.00 84.50 100 CYS A O 1
ATOM 832 N N . ALA A 1 101 ? -1.175 4.024 -5.664 1.00 82.12 101 ALA A N 1
ATOM 833 C CA . ALA A 1 101 ? -0.333 2.876 -6.004 1.00 82.12 101 ALA A CA 1
ATOM 834 C C . ALA A 1 101 ? -0.650 2.336 -7.410 1.00 82.12 101 ALA A C 1
ATOM 836 O O . ALA A 1 101 ? 0.249 2.140 -8.226 1.00 82.12 101 ALA A O 1
ATOM 837 N N . PHE A 1 102 ? -1.935 2.187 -7.733 1.00 78.19 102 PHE A N 1
ATOM 838 C CA . PHE A 1 102 ? -2.378 1.740 -9.050 1.00 78.19 102 PHE A CA 1
ATOM 839 C C . PHE A 1 102 ? -2.009 2.729 -10.164 1.00 78.19 102 PHE A C 1
ATOM 841 O O . PHE A 1 102 ? -1.585 2.319 -11.245 1.00 78.19 102 PHE A O 1
ATOM 848 N N . GLY A 1 103 ? -2.124 4.034 -9.902 1.00 80.69 103 GLY A N 1
ATOM 849 C CA . GLY A 1 103 ? -1.691 5.085 -10.821 1.00 80.69 103 GLY A CA 1
ATOM 850 C C . GLY A 1 103 ? -0.206 4.964 -11.155 1.00 80.69 103 GLY A C 1
ATOM 851 O O . GLY A 1 103 ? 0.155 4.923 -12.333 1.00 80.69 103 GLY A O 1
ATOM 852 N N . LYS A 1 104 ? 0.646 4.812 -10.134 1.00 81.31 104 LYS A N 1
ATOM 853 C CA . LYS A 1 104 ? 2.089 4.583 -10.308 1.00 81.31 104 LYS A CA 1
ATOM 854 C C . LYS A 1 104 ? 2.373 3.351 -11.164 1.00 81.31 104 LYS A C 1
ATOM 856 O O . LYS A 1 104 ? 3.181 3.431 -12.089 1.00 81.31 104 LYS A O 1
ATOM 861 N N . ASP A 1 105 ? 1.683 2.242 -10.905 1.00 80.50 105 ASP A N 1
ATOM 862 C CA . ASP A 1 105 ? 1.853 0.997 -11.660 1.00 80.50 105 ASP A CA 1
ATOM 863 C C . ASP A 1 105 ? 1.438 1.154 -13.129 1.00 80.50 105 ASP A C 1
ATOM 865 O O . ASP A 1 105 ? 2.167 0.725 -14.031 1.00 80.50 105 ASP A O 1
ATOM 869 N N . ILE A 1 106 ? 0.311 1.825 -13.396 1.00 79.19 106 ILE A N 1
ATOM 870 C CA . ILE A 1 106 ? -0.122 2.135 -14.764 1.00 79.19 106 ILE A CA 1
ATOM 871 C C . ILE A 1 106 ? 0.922 2.995 -15.463 1.00 79.19 106 ILE A C 1
ATOM 873 O O . ILE A 1 106 ? 1.354 2.634 -16.557 1.00 79.19 106 ILE A O 1
ATOM 877 N N . PHE A 1 107 ? 1.334 4.117 -14.867 1.00 78.50 107 PHE A N 1
ATOM 878 C CA . PHE A 1 107 ? 2.280 5.034 -15.503 1.00 78.50 107 PHE A CA 1
ATOM 879 C C . PHE A 1 107 ? 3.644 4.384 -15.726 1.00 78.50 107 PHE A C 1
ATOM 881 O O . PHE A 1 107 ? 4.249 4.600 -16.777 1.00 78.50 107 PHE A O 1
ATOM 888 N N . ALA A 1 108 ? 4.091 3.514 -14.818 1.00 79.69 108 ALA A N 1
ATOM 889 C CA . ALA A 1 108 ? 5.279 2.693 -15.017 1.00 79.69 108 ALA A CA 1
ATOM 890 C C . ALA A 1 108 ? 5.114 1.702 -16.184 1.00 79.69 108 ALA A C 1
ATOM 892 O O . ALA A 1 108 ? 6.049 1.511 -16.967 1.00 79.69 108 ALA A O 1
ATOM 893 N N . PHE A 1 109 ? 3.935 1.096 -16.348 1.00 77.75 109 PHE A N 1
ATOM 894 C CA . PHE A 1 109 ? 3.648 0.175 -17.449 1.00 77.75 109 PHE A CA 1
ATOM 895 C C . PHE A 1 109 ? 3.576 0.894 -18.805 1.00 77.75 109 PHE A C 1
ATOM 897 O O . PHE A 1 109 ? 4.238 0.493 -19.767 1.00 77.75 109 PHE A O 1
ATOM 904 N N . ILE A 1 110 ? 2.833 2.002 -18.885 1.00 83.19 110 ILE A N 1
ATOM 905 C CA . ILE A 1 110 ? 2.632 2.765 -20.126 1.00 83.19 110 ILE A CA 1
ATOM 906 C C . ILE A 1 110 ? 3.746 3.777 -20.405 1.00 83.19 110 ILE A C 1
ATOM 908 O O . ILE A 1 110 ? 3.662 4.493 -21.399 1.00 83.19 110 ILE A O 1
ATOM 912 N N . GLN A 1 111 ? 4.804 3.838 -19.585 1.00 81.94 111 GLN A N 1
ATOM 913 C CA . GLN A 1 111 ? 5.873 4.842 -19.702 1.00 81.94 111 GLN A CA 1
ATOM 914 C C . GLN A 1 111 ? 6.470 4.948 -21.115 1.00 81.94 111 GLN A C 1
ATOM 916 O O . GLN A 1 111 ? 6.860 6.024 -21.554 1.00 81.94 111 GLN A O 1
ATOM 921 N N . HIS A 1 112 ? 6.517 3.830 -21.843 1.00 83.38 112 HIS A N 1
ATOM 922 C CA . HIS A 1 112 ? 7.049 3.735 -23.201 1.00 83.38 112 HIS A CA 1
ATOM 923 C C . HIS A 1 112 ? 6.122 4.347 -24.268 1.00 83.38 112 HIS A C 1
ATOM 925 O O . HIS A 1 112 ? 6.569 4.626 -25.378 1.00 83.38 112 HIS A O 1
ATOM 931 N N . LEU A 1 113 ? 4.848 4.554 -23.930 1.00 84.56 113 LEU A N 1
ATOM 932 C CA . LEU A 1 113 ? 3.820 5.190 -24.757 1.00 84.56 113 LEU A CA 1
ATOM 933 C C . LEU A 1 113 ? 3.638 6.675 -24.415 1.00 84.56 113 LEU A C 1
ATOM 935 O O . LEU A 1 113 ? 2.989 7.401 -25.167 1.00 84.56 113 LEU A O 1
ATOM 939 N N . LEU A 1 114 ? 4.191 7.136 -23.288 1.00 80.44 114 LEU A N 1
ATOM 940 C CA . LEU A 1 114 ? 4.103 8.529 -22.866 1.00 80.44 114 LEU A CA 1
ATOM 941 C C . LEU A 1 114 ? 5.017 9.421 -23.714 1.00 80.44 114 LEU A C 1
ATOM 943 O O . LEU A 1 114 ? 6.148 9.068 -24.058 1.00 80.44 114 LEU A O 1
ATOM 947 N N . HIS A 1 115 ? 4.545 10.634 -24.003 1.00 80.00 115 HIS A N 1
ATOM 948 C CA . HIS A 1 115 ? 5.379 11.659 -24.621 1.00 80.00 115 HIS A CA 1
ATOM 949 C C . HIS A 1 115 ? 6.548 12.015 -23.691 1.00 80.00 115 HIS A C 1
ATOM 951 O O . HIS A 1 115 ? 6.340 12.236 -22.496 1.00 80.00 115 HIS A O 1
ATOM 957 N N . LYS A 1 116 ? 7.771 12.104 -24.232 1.00 77.25 116 LYS A N 1
ATOM 958 C CA . LYS A 1 116 ? 9.020 12.216 -23.448 1.00 77.25 116 LYS A CA 1
ATOM 959 C C . LYS A 1 116 ? 9.027 13.376 -22.447 1.00 77.25 116 LYS A C 1
ATOM 961 O O . LYS A 1 116 ? 9.597 13.238 -21.368 1.00 77.25 116 LYS A O 1
ATOM 966 N N . ASP A 1 117 ? 8.350 14.472 -22.776 1.00 82.88 117 ASP A N 1
ATOM 967 C CA . ASP A 1 117 ? 8.270 15.666 -21.926 1.00 82.88 117 ASP A CA 1
ATOM 968 C C . ASP A 1 117 ? 7.359 15.487 -20.699 1.00 82.88 117 ASP A C 1
ATOM 970 O O . ASP A 1 117 ? 7.502 16.204 -19.711 1.00 82.88 117 ASP A O 1
ATOM 974 N N . HIS A 1 118 ? 6.448 14.508 -20.726 1.00 74.56 118 HIS A N 1
ATOM 975 C CA . HIS A 1 118 ? 5.472 14.256 -19.660 1.00 74.56 118 HIS A CA 1
ATOM 976 C C . HIS A 1 118 ? 5.822 13.050 -18.781 1.00 74.56 118 HIS A C 1
ATOM 978 O O . HIS A 1 118 ? 5.256 12.908 -17.701 1.00 74.56 118 HIS A O 1
ATOM 984 N N . VAL A 1 119 ? 6.795 12.223 -19.185 1.00 69.94 119 VAL A N 1
ATOM 985 C CA . VAL A 1 119 ? 7.226 11.023 -18.440 1.00 69.94 119 VAL A CA 1
ATOM 986 C C . VAL A 1 119 ? 7.650 11.362 -17.011 1.00 69.94 119 VAL A C 1
ATOM 988 O O . VAL A 1 119 ? 7.253 10.685 -16.072 1.00 69.94 119 VAL A O 1
ATOM 991 N N . LYS A 1 120 ? 8.438 12.429 -16.821 1.00 69.75 120 LYS A N 1
ATOM 992 C CA . LYS A 1 120 ? 8.901 12.822 -15.481 1.00 69.75 120 LYS A CA 1
ATOM 993 C C . LYS A 1 120 ? 7.772 13.296 -14.571 1.00 69.75 120 LYS A C 1
ATOM 995 O O . LYS A 1 120 ? 7.845 13.042 -13.380 1.00 69.75 120 LYS A O 1
ATOM 1000 N N . ALA A 1 121 ? 6.778 13.991 -15.119 1.00 71.56 121 ALA A N 1
ATOM 1001 C CA . ALA A 1 121 ? 5.641 14.477 -14.344 1.00 71.56 121 ALA A CA 1
ATOM 1002 C C . ALA A 1 121 ? 4.702 13.324 -13.965 1.00 71.56 121 ALA A C 1
ATOM 1004 O O . ALA A 1 121 ? 4.313 13.213 -12.814 1.00 71.56 121 ALA A O 1
ATOM 1005 N N . ALA A 1 122 ? 4.423 12.420 -14.907 1.00 65.12 122 ALA A N 1
ATOM 1006 C CA . ALA A 1 122 ? 3.546 11.269 -14.696 1.00 65.12 122 ALA A CA 1
ATOM 1007 C C . ALA A 1 122 ? 4.100 10.215 -13.715 1.00 65.12 122 ALA A C 1
ATOM 1009 O O . ALA A 1 122 ? 3.351 9.374 -13.238 1.00 65.12 122 ALA A O 1
ATOM 1010 N N . LEU A 1 123 ? 5.408 10.234 -13.439 1.00 66.50 123 LEU A N 1
ATOM 1011 C CA . LEU A 1 123 ? 6.081 9.309 -12.517 1.00 66.50 123 LEU A CA 1
ATOM 1012 C C . LEU A 1 123 ? 6.464 9.959 -11.172 1.00 66.50 123 LEU A C 1
ATOM 1014 O O . LEU A 1 123 ? 7.196 9.343 -10.399 1.00 66.50 123 LEU A O 1
ATOM 1018 N N . ALA A 1 124 ? 6.067 11.213 -10.927 1.00 65.69 124 ALA A N 1
ATOM 1019 C CA . ALA A 1 124 ? 6.430 11.961 -9.718 1.00 65.69 124 ALA A CA 1
ATOM 1020 C C . ALA A 1 124 ? 5.373 11.911 -8.596 1.00 65.69 124 ALA A C 1
ATOM 1022 O O . ALA A 1 124 ? 5.688 12.339 -7.483 1.00 65.69 124 ALA A O 1
ATOM 1023 N N . ASP A 1 125 ? 4.175 11.397 -8.887 1.00 52.38 125 ASP A N 1
ATOM 1024 C CA . ASP A 1 125 ? 3.081 11.153 -7.929 1.00 52.38 125 ASP A CA 1
ATOM 1025 C C . ASP A 1 125 ? 3.228 9.780 -7.248 1.00 52.38 125 ASP A C 1
ATOM 1027 O O . ASP A 1 125 ? 2.914 9.646 -6.037 1.00 52.38 125 ASP A O 1
#

pLDDT: mean 73.49, std 13.64, range [40.25, 96.69]

Secondary structure (DSSP, 8-state):
----TTSSS-HHHHHHHTT-GGGGGGEETTTTEE-S----GGG---HHHHHHHHHTHHHHHHHHHHHHHHHHHHHHHHHTTT-HHHHHHHHHHHHHHHHHHHHHHHHHHHTTTS-TTTHHHHT--

Radius of gyration: 18.12 Å; chains: 1; bounding box: 46×42×42 Å

Sequence (125 aa):
MDCGVHEGLGFCDNMRRHGYAWFMDKIDWETMTFRQTIRPIHDIQDPSMQSAYHARYSQIRDVRIDFIRADKTYQWMTEFSAVPACLDLLGEYLEQLCLCAFGKDIFAFIQHLLHKDHVKAALAD